Protein AF-A0A7U9ESC5-F1 (afdb_monomer)

Mean predicted aligned error: 14.02 Å

Sequence (163 aa):
MIRQIDILEYGPYKNYRWVDIFGNDLDEGFGCRNIIYGRNYAGKTTFSRIIRSLELGKPHKDFNNGKFIITLDDGKQITELDLDDGPYNIRVYNADFKKDNLSFLYDENGEILPFAILGEENIEIQYKIEQEEKKIQEIRENYITLIMVYIKNIMIIENFWIS

Foldseek 3Di:
DFFDKFWCFFVPDHGRDPCVPQNPPSPPTDDPDDDDDDDPPPCPQRVLQVLVLLQVLAHDPVGNPTWMWTADPVRDIDINVCSNVDNDPGDGDDPVCCCVPVVVLQDPVGHGDPCVVPDPVVVVVVVVVVVVVVVVVVVVVVVVVVVVVVVVVVVVVVVVVVD

Structure (mmCIF, N/CA/C/O backbone):
data_AF-A0A7U9ESC5-F1
#
_entry.id   AF-A0A7U9ESC5-F1
#
loop_
_atom_site.group_PDB
_atom_site.id
_atom_site.type_symbol
_atom_site.label_atom_id
_atom_site.label_alt_id
_atom_site.label_comp_id
_atom_site.label_asym_id
_atom_site.label_entity_id
_atom_site.label_seq_id
_atom_site.pdbx_PDB_ins_code
_atom_site.Cartn_x
_atom_site.Cartn_y
_atom_site.Cartn_z
_atom_site.occupancy
_atom_site.B_iso_or_equiv
_atom_site.auth_seq_id
_atom_site.auth_comp_id
_atom_site.auth_asym_id
_atom_site.auth_atom_id
_atom_site.pdbx_PDB_model_num
ATOM 1 N N . MET A 1 1 ? 2.528 -13.002 -11.315 1.00 86.31 1 MET A N 1
ATOM 2 C CA . MET A 1 1 ? 2.981 -12.360 -10.060 1.00 86.31 1 MET A CA 1
ATOM 3 C C . MET A 1 1 ? 3.361 -10.919 -10.367 1.00 86.31 1 MET A C 1
ATOM 5 O O . MET A 1 1 ? 3.465 -10.588 -11.543 1.00 86.31 1 MET A O 1
ATOM 9 N N . ILE A 1 2 ? 3.524 -10.058 -9.356 1.00 91.62 2 ILE A N 1
ATOM 10 C CA . ILE A 1 2 ? 4.193 -8.766 -9.566 1.00 91.62 2 ILE A CA 1
ATOM 11 C C . ILE A 1 2 ? 5.666 -9.068 -9.825 1.00 91.62 2 ILE A C 1
ATOM 13 O O . ILE A 1 2 ? 6.294 -9.712 -8.989 1.00 91.62 2 ILE A O 1
ATOM 17 N N . ARG A 1 3 ? 6.188 -8.604 -10.959 1.00 91.56 3 ARG A N 1
ATOM 1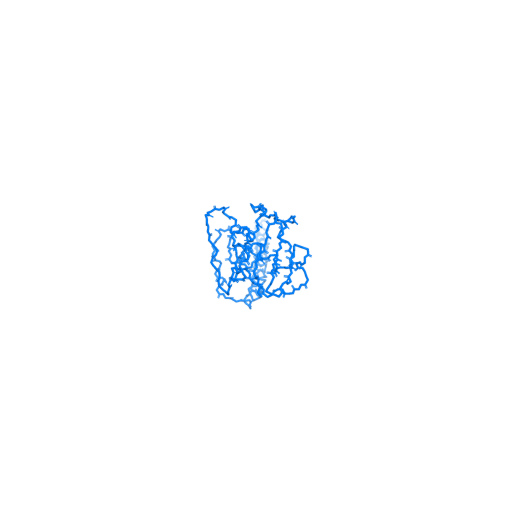8 C CA . ARG A 1 3 ? 7.576 -8.814 -11.372 1.00 91.56 3 ARG A CA 1
ATOM 19 C C . ARG A 1 3 ? 8.470 -7.667 -10.929 1.00 91.56 3 ARG A C 1
ATOM 21 O O . ARG A 1 3 ? 9.507 -7.897 -10.323 1.00 91.56 3 ARG A O 1
ATOM 28 N N . GLN A 1 4 ? 8.061 -6.436 -11.214 1.00 93.38 4 GLN A N 1
ATOM 29 C CA . GLN A 1 4 ? 8.819 -5.226 -10.893 1.00 93.38 4 GLN A CA 1
ATOM 30 C C . GLN A 1 4 ? 7.887 -4.024 -10.756 1.00 93.38 4 GLN A C 1
ATOM 32 O O . GLN A 1 4 ? 6.713 -4.078 -11.140 1.00 93.38 4 GLN A O 1
ATOM 37 N N . ILE A 1 5 ? 8.427 -2.934 -10.222 1.00 94.81 5 ILE A N 1
ATOM 38 C CA . ILE A 1 5 ? 7.699 -1.685 -10.024 1.00 94.81 5 ILE A CA 1
ATOM 39 C C . ILE A 1 5 ? 8.585 -0.480 -10.331 1.00 94.81 5 ILE A C 1
ATOM 41 O O . ILE A 1 5 ? 9.682 -0.356 -9.792 1.00 94.81 5 ILE A O 1
ATOM 45 N N . ASP A 1 6 ? 8.060 0.426 -11.145 1.00 95.81 6 ASP A N 1
ATOM 46 C CA . ASP A 1 6 ? 8.613 1.755 -11.379 1.00 95.81 6 ASP A CA 1
ATOM 47 C C . ASP A 1 6 ? 7.703 2.791 -10.716 1.00 95.81 6 ASP A C 1
ATOM 49 O O . ASP A 1 6 ? 6.477 2.698 -10.778 1.00 95.81 6 ASP A O 1
ATOM 53 N N . ILE A 1 7 ? 8.288 3.788 -10.055 1.00 97.12 7 ILE A N 1
ATOM 54 C CA . ILE A 1 7 ? 7.547 4.815 -9.318 1.00 97.12 7 ILE A CA 1
ATOM 55 C C . ILE A 1 7 ? 8.023 6.181 -9.797 1.00 97.12 7 ILE A C 1
ATOM 57 O O . ILE A 1 7 ? 9.073 6.681 -9.382 1.00 97.12 7 ILE A O 1
ATOM 61 N N . LEU A 1 8 ? 7.236 6.789 -10.681 1.00 96.25 8 LEU A N 1
ATOM 62 C CA . LEU A 1 8 ? 7.556 8.083 -11.271 1.00 96.25 8 LEU A CA 1
ATOM 63 C C . LEU A 1 8 ? 7.381 9.189 -10.228 1.00 96.25 8 LEU A C 1
ATOM 65 O O . LEU A 1 8 ? 8.286 9.994 -10.012 1.00 96.25 8 LEU A O 1
ATOM 69 N N . GLU A 1 9 ? 6.246 9.193 -9.531 1.00 96.06 9 GLU A N 1
ATOM 70 C CA . GLU A 1 9 ? 5.941 10.191 -8.509 1.00 96.06 9 GLU A CA 1
ATOM 71 C C . GLU A 1 9 ? 4.943 9.628 -7.499 1.00 96.06 9 GLU A C 1
ATOM 73 O O . GLU A 1 9 ? 3.780 9.440 -7.823 1.00 96.06 9 GLU A O 1
ATOM 78 N N . TYR A 1 10 ? 5.365 9.341 -6.266 1.00 96.31 10 TYR A N 1
ATOM 79 C CA . TYR A 1 10 ? 4.443 8.844 -5.238 1.00 96.31 10 TYR A CA 1
ATOM 80 C C . TYR A 1 10 ? 5.009 9.083 -3.832 1.00 96.31 10 TYR A C 1
ATOM 82 O O . TYR A 1 10 ? 5.921 8.393 -3.373 1.00 96.31 10 TYR A O 1
ATOM 90 N N . GLY A 1 11 ? 4.478 10.068 -3.106 1.00 92.88 11 GLY A N 1
ATOM 91 C CA . GLY A 1 11 ? 5.007 10.443 -1.790 1.00 92.88 11 GLY A CA 1
ATOM 92 C C . GLY A 1 11 ? 6.498 10.828 -1.851 1.00 92.88 11 GLY A C 1
ATOM 93 O O . GLY A 1 11 ? 6.829 11.780 -2.553 1.00 92.88 11 GLY A O 1
ATOM 94 N N . PRO A 1 12 ? 7.411 10.142 -1.129 1.00 93.19 12 PRO A N 1
ATOM 95 C CA . PRO A 1 12 ? 8.842 10.440 -1.186 1.00 93.19 12 PRO A CA 1
ATOM 96 C C . PRO A 1 12 ? 9.539 9.857 -2.428 1.00 93.19 12 PRO A C 1
ATOM 98 O O . PRO A 1 12 ? 10.702 10.177 -2.664 1.00 93.19 12 PRO A O 1
ATOM 101 N N . TYR A 1 13 ? 8.871 8.997 -3.206 1.00 94.88 13 TYR A N 1
ATOM 102 C CA . TYR A 1 13 ? 9.439 8.419 -4.421 1.00 94.88 13 TYR A CA 1
ATOM 103 C C . TYR A 1 13 ? 9.375 9.421 -5.574 1.00 94.88 13 TYR A C 1
ATOM 105 O O . TYR A 1 13 ? 8.311 9.973 -5.863 1.00 94.88 13 TYR A O 1
ATOM 113 N N . LYS A 1 14 ? 10.517 9.624 -6.239 1.00 94.88 14 LYS A N 1
ATOM 114 C CA . LYS A 1 14 ? 10.650 10.430 -7.456 1.00 94.88 14 LYS A CA 1
ATOM 115 C C . LYS A 1 14 ? 11.564 9.713 -8.439 1.00 94.88 14 LYS A C 1
ATOM 117 O O . LYS A 1 14 ? 12.728 9.493 -8.113 1.00 94.88 14 LYS A O 1
ATOM 122 N N . ASN A 1 15 ? 11.041 9.387 -9.619 1.00 95.94 15 ASN A N 1
ATOM 123 C CA . ASN A 1 15 ? 11.750 8.702 -10.703 1.00 95.94 15 ASN A CA 1
ATOM 124 C C . ASN A 1 15 ? 12.516 7.452 -10.242 1.00 95.94 15 ASN A C 1
ATOM 126 O O . ASN A 1 15 ? 13.640 7.207 -10.672 1.00 95.94 15 ASN A O 1
ATOM 130 N N . TYR A 1 16 ? 11.915 6.667 -9.349 1.00 95.00 16 TYR A N 1
ATOM 131 C CA . TYR A 1 16 ? 12.442 5.356 -9.005 1.00 95.00 16 TYR A CA 1
ATOM 132 C C . TYR A 1 16 ? 12.197 4.421 -10.187 1.00 95.00 16 TYR A C 1
ATOM 134 O O . TYR A 1 16 ? 11.044 4.180 -10.548 1.00 95.00 16 TYR A O 1
ATOM 142 N N . ARG A 1 17 ? 13.270 3.903 -10.779 1.00 93.81 17 ARG A N 1
ATOM 143 C CA . ARG A 1 17 ? 13.195 2.907 -11.845 1.00 93.81 17 ARG A CA 1
ATOM 144 C C . ARG A 1 17 ? 13.905 1.642 -11.405 1.00 93.81 17 ARG A C 1
ATOM 146 O O . ARG A 1 17 ? 15.040 1.712 -10.937 1.00 93.81 17 ARG A O 1
ATOM 153 N N . TRP A 1 18 ? 13.255 0.501 -11.582 1.00 91.31 18 TRP A N 1
ATOM 154 C CA . TRP A 1 18 ? 13.793 -0.804 -11.209 1.00 91.31 18 TRP A CA 1
ATOM 155 C C . TRP A 1 18 ? 15.136 -1.069 -11.895 1.00 91.31 18 TRP A C 1
ATOM 157 O O . TRP A 1 18 ? 16.126 -1.407 -11.244 1.00 91.31 18 TRP A O 1
ATOM 167 N N . VAL A 1 19 ? 15.184 -0.798 -13.202 1.00 89.62 19 VAL A N 1
ATOM 168 C CA . VAL A 1 19 ? 16.365 -0.995 -14.055 1.00 89.62 19 VAL A CA 1
ATOM 169 C C . VAL A 1 19 ? 17.579 -0.179 -13.609 1.00 89.62 19 VAL A C 1
ATOM 171 O O . VAL A 1 19 ? 18.712 -0.605 -13.812 1.00 89.62 19 VAL A O 1
ATOM 174 N N . ASP A 1 20 ? 17.374 0.971 -12.961 1.00 89.81 20 ASP A N 1
ATOM 175 C CA . ASP A 1 20 ? 18.487 1.806 -12.495 1.00 89.81 20 ASP A CA 1
ATOM 176 C C . ASP A 1 20 ? 19.205 1.188 -11.283 1.00 89.81 20 ASP A C 1
ATOM 178 O O . ASP A 1 20 ? 20.340 1.558 -10.987 1.00 89.81 20 ASP A O 1
ATOM 182 N N . ILE A 1 21 ? 18.549 0.265 -10.572 1.00 84.69 21 ILE A N 1
ATOM 183 C CA . ILE A 1 21 ? 19.064 -0.354 -9.344 1.00 84.69 21 ILE A CA 1
ATO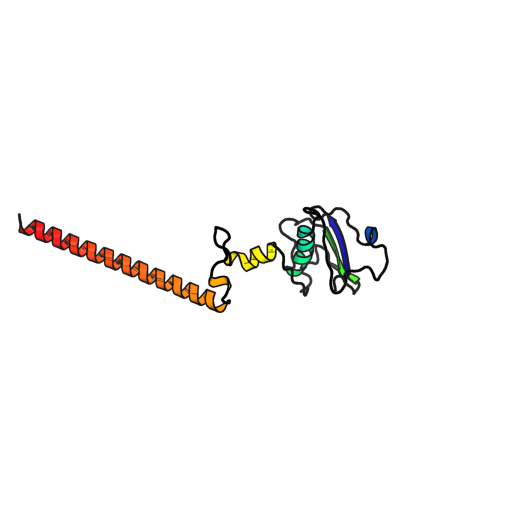M 184 C C . ILE A 1 21 ? 19.521 -1.792 -9.591 1.00 84.69 21 ILE A C 1
ATOM 186 O O . ILE A 1 21 ? 20.573 -2.184 -9.094 1.00 84.69 21 ILE A O 1
ATOM 190 N N . PHE A 1 22 ? 18.734 -2.549 -10.353 1.00 83.75 22 PHE A N 1
ATOM 191 C CA . PHE A 1 22 ? 18.898 -3.991 -10.570 1.00 83.75 22 PHE A CA 1
ATOM 192 C C . PHE A 1 22 ? 19.356 -4.330 -12.004 1.00 83.75 22 PHE A C 1
ATOM 194 O O . PHE A 1 22 ? 19.639 -5.470 -12.351 1.00 83.75 22 PHE A O 1
ATOM 201 N N . GLY A 1 23 ? 19.454 -3.335 -12.891 1.00 81.38 23 GLY A N 1
ATOM 202 C CA . GLY A 1 23 ? 19.803 -3.572 -14.290 1.00 81.38 23 GLY A CA 1
ATOM 203 C C . GLY A 1 23 ? 18.702 -4.297 -15.073 1.00 81.38 23 GLY A C 1
ATOM 204 O O . GLY A 1 23 ? 17.527 -4.267 -14.717 1.00 81.38 23 GLY A O 1
ATOM 205 N N . ASN A 1 24 ? 19.090 -4.903 -16.199 1.00 74.38 24 ASN A N 1
ATOM 206 C CA . ASN A 1 24 ? 18.183 -5.603 -17.122 1.00 74.38 24 ASN A CA 1
ATOM 207 C C . ASN A 1 24 ? 18.120 -7.116 -16.872 1.00 74.38 24 ASN A C 1
ATOM 209 O O . ASN A 1 24 ? 17.638 -7.851 -17.738 1.00 74.38 24 ASN A O 1
ATOM 213 N N . ASP A 1 25 ? 18.664 -7.598 -15.755 1.00 69.00 25 ASP A N 1
ATOM 214 C CA . ASP A 1 25 ? 18.740 -9.033 -15.539 1.00 69.00 25 ASP A CA 1
ATOM 215 C C . ASP A 1 25 ? 17.337 -9.597 -15.278 1.00 69.00 25 ASP A C 1
ATOM 217 O O . ASP A 1 25 ? 16.602 -9.143 -14.397 1.00 69.00 25 ASP A O 1
ATOM 221 N N . LEU A 1 26 ? 16.924 -10.556 -16.110 1.00 56.97 26 LEU A N 1
ATOM 222 C CA . LEU A 1 26 ? 15.545 -11.055 -16.132 1.00 56.97 26 LEU A CA 1
ATOM 223 C C . LEU A 1 26 ? 15.183 -11.798 -14.836 1.00 56.97 26 LEU A C 1
ATOM 225 O O . LEU A 1 26 ? 13.990 -11.902 -14.535 1.00 56.97 26 LEU A O 1
ATOM 229 N N . ASP A 1 27 ? 16.193 -12.245 -14.084 1.00 64.69 27 ASP A N 1
ATOM 230 C CA . ASP A 1 27 ? 16.078 -12.959 -12.810 1.00 64.69 27 ASP A CA 1
ATOM 231 C C . ASP A 1 27 ? 16.029 -12.030 -11.576 1.00 64.69 27 ASP A C 1
ATOM 233 O O . ASP A 1 27 ? 15.742 -12.497 -10.473 1.00 64.69 27 ASP A O 1
ATOM 237 N N . GLU A 1 28 ? 16.229 -10.715 -11.728 1.00 74.56 28 GLU A N 1
ATOM 238 C CA . GLU A 1 28 ? 16.241 -9.745 -10.615 1.00 74.56 28 GLU A CA 1
ATOM 239 C C . GLU A 1 28 ? 14.866 -9.104 -10.331 1.00 74.56 28 GLU A C 1
ATOM 241 O O . GLU A 1 28 ? 14.762 -7.948 -9.923 1.00 74.56 28 GLU A O 1
ATOM 246 N N . GLY A 1 29 ? 13.778 -9.843 -10.556 1.00 85.12 29 GLY A N 1
ATOM 247 C CA . GLY A 1 29 ? 12.424 -9.425 -10.179 1.00 85.12 29 GLY A CA 1
ATOM 248 C C . GLY A 1 29 ? 12.082 -9.721 -8.714 1.00 85.12 29 GLY A C 1
ATOM 249 O O . GLY A 1 29 ? 12.843 -10.346 -7.973 1.00 85.12 29 GLY A O 1
ATOM 250 N N . PHE A 1 30 ? 10.883 -9.324 -8.286 1.00 90.94 30 PHE A N 1
ATOM 251 C CA . PHE A 1 30 ? 10.318 -9.824 -7.035 1.00 90.94 30 PHE A CA 1
ATOM 252 C C . PHE A 1 30 ? 10.224 -11.356 -7.075 1.00 90.94 30 PHE A C 1
ATOM 254 O O . PHE A 1 30 ? 9.683 -11.939 -8.011 1.00 90.94 30 PHE A O 1
ATOM 261 N N . GLY A 1 31 ? 10.712 -12.015 -6.026 1.00 89.94 31 GLY A N 1
ATOM 262 C CA . GLY A 1 31 ? 10.581 -13.458 -5.849 1.00 89.94 31 GLY A CA 1
ATOM 263 C C . GLY A 1 31 ? 9.252 -13.850 -5.198 1.00 89.94 31 GLY A C 1
ATOM 264 O O . GLY A 1 31 ? 8.447 -13.008 -4.805 1.00 89.94 31 GLY A O 1
ATOM 265 N N . CYS A 1 32 ? 9.030 -15.152 -4.995 1.00 89.31 32 CYS A N 1
ATOM 266 C CA . CYS A 1 32 ? 7.851 -15.647 -4.263 1.00 89.31 32 CYS A CA 1
ATOM 267 C C . CYS A 1 32 ? 7.797 -15.152 -2.803 1.00 89.31 32 CYS A C 1
ATOM 269 O O . CYS A 1 32 ? 6.736 -15.133 -2.182 1.00 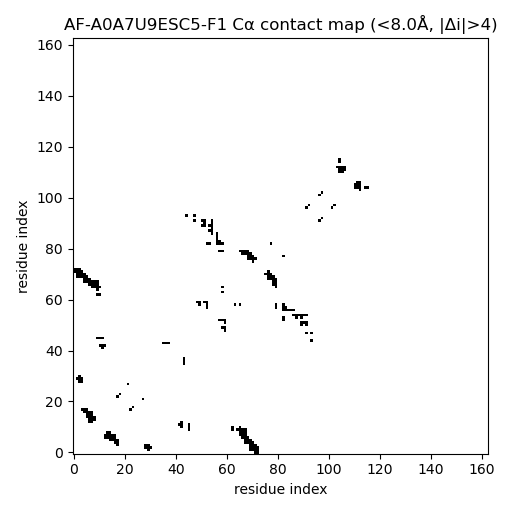89.31 32 CYS A O 1
ATOM 271 N N . ARG A 1 33 ? 8.950 -14.785 -2.230 1.00 91.69 33 ARG A N 1
ATOM 272 C CA . ARG A 1 33 ? 9.084 -14.177 -0.903 1.00 91.69 33 ARG A CA 1
ATOM 273 C C . ARG A 1 33 ? 10.088 -13.040 -0.988 1.00 91.69 33 ARG A C 1
ATOM 275 O O . ARG A 1 33 ? 11.202 -13.252 -1.452 1.00 91.69 33 ARG A O 1
ATOM 282 N N . ASN A 1 34 ? 9.702 -11.870 -0.494 1.00 91.25 34 ASN A N 1
ATOM 283 C CA . ASN A 1 34 ? 10.522 -10.663 -0.535 1.00 91.25 34 ASN A CA 1
ATOM 284 C C . ASN A 1 34 ? 10.589 -10.042 0.857 1.00 91.25 34 ASN A C 1
ATOM 286 O O . ASN A 1 34 ? 9.580 -9.985 1.561 1.00 91.25 34 ASN A O 1
ATOM 290 N N . ILE A 1 35 ? 11.764 -9.547 1.239 1.00 94.06 35 ILE A N 1
ATOM 291 C CA . ILE A 1 35 ? 11.952 -8.763 2.462 1.00 94.06 35 ILE A CA 1
ATOM 292 C C . ILE A 1 35 ? 12.376 -7.361 2.040 1.00 94.06 35 ILE A C 1
ATOM 294 O O . ILE A 1 35 ? 13.479 -7.165 1.542 1.00 94.06 35 ILE A O 1
ATOM 298 N N . ILE A 1 36 ? 11.501 -6.380 2.257 1.00 91.31 36 ILE A N 1
ATOM 299 C CA . ILE A 1 36 ? 11.776 -4.971 1.964 1.00 91.31 36 ILE A CA 1
ATOM 300 C C . ILE A 1 36 ? 12.027 -4.256 3.290 1.00 91.31 36 ILE A C 1
ATOM 302 O O . ILE A 1 36 ? 11.135 -4.148 4.133 1.00 91.31 36 ILE A O 1
ATOM 306 N N . TYR A 1 37 ? 13.245 -3.756 3.484 1.00 93.81 37 TYR A N 1
ATOM 307 C CA . TYR A 1 37 ? 13.662 -3.077 4.710 1.00 93.81 37 TYR A CA 1
ATOM 308 C C . TYR A 1 37 ? 14.405 -1.775 4.401 1.00 93.81 37 TYR A C 1
ATOM 310 O O . TYR A 1 37 ? 14.776 -1.488 3.269 1.00 93.81 37 TYR A O 1
ATOM 318 N N . GLY A 1 38 ? 14.581 -0.937 5.420 1.00 92.31 38 GLY A N 1
ATOM 319 C CA . GLY A 1 38 ? 15.227 0.364 5.273 1.00 92.31 38 GLY A CA 1
ATOM 320 C C . GLY A 1 38 ? 15.025 1.239 6.501 1.00 92.31 38 GLY A C 1
ATOM 321 O O . GLY A 1 38 ? 14.261 0.890 7.407 1.00 92.31 38 GLY A O 1
ATOM 322 N N . ARG A 1 39 ? 15.675 2.406 6.525 1.00 93.50 39 ARG A N 1
ATOM 323 C CA . ARG A 1 39 ? 15.590 3.366 7.640 1.00 93.50 39 ARG A CA 1
ATOM 324 C C . ARG A 1 39 ? 14.163 3.880 7.856 1.00 93.50 39 ARG A C 1
ATOM 326 O O . ARG A 1 39 ? 13.285 3.752 6.995 1.00 93.50 39 ARG A O 1
ATOM 333 N N . ASN A 1 40 ? 13.918 4.480 9.018 1.00 89.44 40 ASN A N 1
ATOM 334 C CA . ASN A 1 40 ? 12.696 5.253 9.234 1.00 89.44 40 ASN A CA 1
ATOM 335 C C . ASN A 1 40 ? 12.580 6.328 8.151 1.00 89.44 40 ASN A C 1
ATOM 337 O O . ASN A 1 40 ? 13.591 6.865 7.705 1.00 89.44 40 ASN A O 1
ATOM 341 N N . TYR A 1 41 ? 11.351 6.586 7.704 1.00 87.75 41 TYR A N 1
ATOM 342 C CA . TYR A 1 41 ? 11.050 7.528 6.620 1.00 87.75 41 TYR A CA 1
ATOM 343 C C . TYR A 1 41 ? 11.589 7.150 5.229 1.00 87.75 41 TYR A C 1
ATOM 345 O O . TYR A 1 41 ? 11.375 7.894 4.283 1.00 87.75 41 TYR A O 1
ATOM 353 N N . ALA A 1 42 ? 12.177 5.961 5.045 1.00 91.25 42 ALA A N 1
ATOM 354 C CA . ALA A 1 42 ? 12.646 5.481 3.736 1.00 91.25 42 ALA A CA 1
ATOM 355 C C . ALA A 1 42 ? 11.521 5.101 2.741 1.00 91.25 42 ALA A C 1
ATOM 357 O O . ALA A 1 42 ? 11.787 4.450 1.741 1.00 91.25 42 ALA A O 1
ATOM 358 N N . GLY A 1 43 ? 10.256 5.430 3.028 1.00 93.38 43 GLY A N 1
ATOM 359 C CA . GLY A 1 43 ? 9.136 5.180 2.110 1.00 93.38 43 G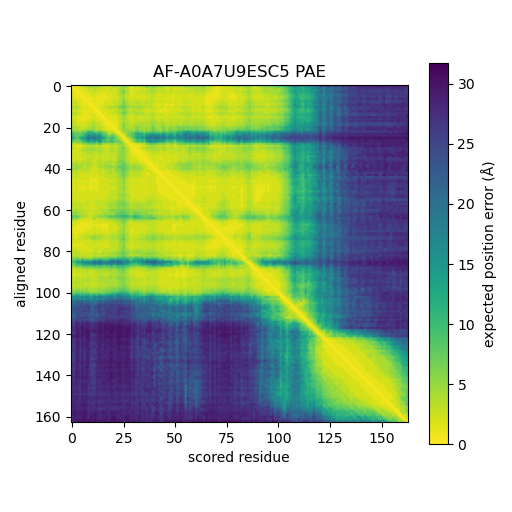LY A CA 1
ATOM 360 C C . GLY A 1 43 ? 8.454 3.810 2.213 1.00 93.38 43 GLY A C 1
ATOM 361 O O . GLY A 1 43 ? 7.473 3.595 1.518 1.00 93.38 43 GLY A O 1
ATOM 362 N N . LYS A 1 44 ? 8.865 2.909 3.119 1.00 94.50 44 LYS A N 1
ATOM 363 C CA . LYS A 1 44 ? 8.272 1.553 3.265 1.00 94.50 44 LYS A CA 1
ATOM 364 C C . LYS A 1 44 ? 6.739 1.543 3.385 1.00 94.50 44 LYS A C 1
ATOM 366 O O . LYS A 1 44 ? 6.060 0.791 2.693 1.00 94.50 44 LYS A O 1
ATOM 371 N N . THR A 1 45 ? 6.182 2.393 4.250 1.00 93.88 45 THR A N 1
ATOM 372 C CA . THR A 1 45 ? 4.722 2.526 4.401 1.00 93.88 45 THR A CA 1
ATOM 373 C C . THR A 1 45 ? 4.088 2.997 3.098 1.00 93.88 45 THR A C 1
ATOM 375 O O . THR A 1 45 ? 3.087 2.437 2.660 1.00 93.88 45 THR A O 1
ATOM 378 N N . THR A 1 46 ? 4.704 3.978 2.444 1.00 95.00 46 THR A N 1
ATOM 379 C CA . THR A 1 46 ? 4.251 4.505 1.158 1.00 95.00 46 THR A CA 1
ATOM 380 C C . THR A 1 46 ? 4.269 3.436 0.065 1.00 95.00 46 THR A C 1
ATOM 382 O O . THR A 1 46 ? 3.285 3.300 -0.651 1.00 95.00 46 THR A O 1
ATOM 385 N N . PHE A 1 47 ? 5.319 2.618 -0.001 1.00 95.62 47 PHE A N 1
ATOM 386 C CA . PHE A 1 47 ? 5.400 1.475 -0.906 1.00 95.62 47 PHE A CA 1
ATOM 387 C C . PHE A 1 47 ? 4.240 0.498 -0.692 1.00 95.62 47 PHE A C 1
ATOM 389 O O . PHE A 1 47 ? 3.547 0.133 -1.637 1.00 95.62 47 PHE A O 1
ATOM 396 N N . SER A 1 48 ? 3.958 0.136 0.568 1.00 95.44 48 SER A N 1
ATOM 397 C CA . SER A 1 48 ? 2.836 -0.763 0.881 1.00 95.44 48 SER A CA 1
ATOM 398 C C . SER A 1 48 ? 1.483 -0.208 0.421 1.00 95.44 48 SER A C 1
ATOM 400 O O . SER A 1 48 ? 0.602 -0.975 0.048 1.00 95.44 48 SER A O 1
ATOM 402 N N . ARG A 1 49 ? 1.320 1.123 0.402 1.00 95.75 49 ARG A N 1
ATOM 403 C CA . ARG A 1 49 ? 0.094 1.787 -0.062 1.00 95.75 49 ARG A CA 1
ATOM 404 C C . ARG A 1 49 ? -0.083 1.723 -1.576 1.00 95.75 49 ARG A C 1
ATOM 406 O O . ARG A 1 49 ? -1.225 1.694 -2.023 1.00 95.75 49 ARG A O 1
ATOM 413 N N . ILE A 1 50 ? 1.005 1.657 -2.348 1.00 95.81 50 ILE A N 1
ATOM 414 C CA . ILE A 1 50 ? 0.924 1.406 -3.794 1.00 95.81 50 ILE A CA 1
ATOM 415 C C . ILE A 1 50 ? 0.332 0.012 -4.024 1.00 95.81 50 ILE A C 1
ATOM 417 O O . ILE A 1 50 ? -0.700 -0.116 -4.671 1.00 95.81 50 ILE A O 1
ATOM 421 N N . ILE A 1 51 ? 0.892 -1.019 -3.381 1.00 95.19 51 ILE A N 1
ATOM 422 C CA . ILE A 1 51 ? 0.375 -2.396 -3.483 1.00 95.19 51 ILE A CA 1
ATOM 423 C C . ILE A 1 51 ? -1.075 -2.491 -2.983 1.00 95.19 51 ILE A C 1
ATOM 425 O O . ILE A 1 51 ? -1.902 -3.172 -3.583 1.00 95.19 51 ILE A O 1
ATOM 429 N N . ARG A 1 52 ? -1.416 -1.763 -1.912 1.00 93.62 52 ARG A N 1
ATOM 430 C CA . ARG A 1 52 ? -2.785 -1.721 -1.378 1.00 93.62 52 ARG A CA 1
ATOM 431 C C . ARG A 1 52 ? -3.780 -1.053 -2.329 1.00 93.62 52 ARG A C 1
ATOM 433 O O . ARG A 1 52 ? -4.961 -1.373 -2.282 1.00 93.62 52 ARG A O 1
ATOM 440 N N . SER A 1 53 ? -3.323 -0.156 -3.201 1.00 93.50 53 SER A N 1
ATOM 441 C CA . SER A 1 53 ? -4.188 0.453 -4.220 1.00 93.50 53 SER A CA 1
ATOM 442 C C . SER A 1 53 ? -4.673 -0.590 -5.234 1.00 93.50 53 SER A C 1
ATOM 444 O O . SER A 1 53 ? -5.807 -0.496 -5.693 1.00 93.50 53 SER A O 1
ATOM 446 N N . LEU A 1 54 ? -3.870 -1.631 -5.502 1.00 93.12 54 LEU A N 1
ATOM 447 C CA . LEU A 1 54 ? -4.271 -2.770 -6.335 1.00 93.12 54 LEU A CA 1
ATOM 448 C C . LEU A 1 54 ? -5.263 -3.670 -5.593 1.00 93.12 54 LEU A C 1
ATOM 450 O O . LEU A 1 54 ? -6.251 -4.087 -6.177 1.00 93.12 54 LEU A O 1
ATOM 454 N N . GLU A 1 55 ? -5.045 -3.941 -4.301 1.00 92.00 55 GLU A N 1
ATOM 455 C CA . GLU A 1 55 ? -6.020 -4.693 -3.488 1.00 92.00 55 GLU A CA 1
ATOM 456 C C . GLU A 1 55 ? -7.402 -4.016 -3.478 1.00 92.00 55 GLU A C 1
ATOM 458 O O . GLU A 1 55 ? -8.424 -4.693 -3.558 1.00 92.00 55 GLU A O 1
ATOM 463 N N . LEU A 1 56 ? -7.443 -2.686 -3.350 1.00 90.56 56 LEU A N 1
ATOM 464 C CA . LEU A 1 56 ? -8.691 -1.925 -3.232 1.00 90.56 56 LEU A CA 1
ATOM 465 C C . LEU A 1 56 ? -9.287 -1.490 -4.578 1.00 90.56 56 LEU A C 1
ATOM 467 O O . LEU A 1 56 ? -10.380 -0.923 -4.585 1.00 90.56 56 LEU A O 1
ATOM 471 N N . GLY A 1 57 ? -8.559 -1.689 -5.677 1.00 91.75 57 GLY A N 1
ATOM 472 C CA . GLY A 1 57 ? -8.932 -1.245 -7.019 1.00 91.75 57 GLY A CA 1
ATOM 473 C C . GLY A 1 57 ? -9.105 0.269 -7.164 1.00 91.75 57 GLY A C 1
ATOM 474 O O . GLY A 1 57 ? -9.912 0.733 -7.962 1.00 91.75 57 GLY A O 1
ATOM 475 N N . LYS A 1 58 ? -8.407 1.062 -6.343 1.00 91.62 58 LYS A N 1
ATOM 476 C CA . LYS A 1 58 ? -8.493 2.529 -6.371 1.00 91.62 58 LYS A CA 1
ATOM 477 C C . LYS A 1 58 ? -7.238 3.189 -5.802 1.00 91.62 58 LYS A C 1
ATOM 479 O O . LYS A 1 58 ? -6.606 2.608 -4.914 1.00 91.62 58 LYS A O 1
ATOM 484 N N . PRO A 1 59 ? -6.908 4.422 -6.225 1.00 92.44 59 PRO A N 1
ATOM 485 C CA . PRO A 1 59 ? -5.787 5.163 -5.664 1.00 92.44 59 PRO A CA 1
ATOM 486 C C . PRO A 1 59 ? -5.930 5.385 -4.156 1.00 92.44 59 PRO A C 1
ATOM 488 O O . PRO A 1 59 ? -7.026 5.588 -3.620 1.00 92.44 59 PRO A O 1
ATOM 491 N N . HIS A 1 60 ? -4.801 5.395 -3.450 1.00 92.69 60 HIS A N 1
ATOM 492 C CA . HIS A 1 60 ? -4.782 5.778 -2.046 1.00 92.69 60 HIS A CA 1
ATOM 493 C C . HIS A 1 60 ? -5.131 7.267 -1.888 1.00 92.69 60 HIS A C 1
ATOM 495 O O . HIS A 1 60 ? -4.504 8.120 -2.509 1.00 92.69 60 HIS A O 1
ATOM 501 N N . LYS A 1 61 ? -6.048 7.592 -0.968 1.00 90.19 61 LYS A N 1
ATOM 502 C CA . LYS A 1 61 ? -6.576 8.956 -0.741 1.00 90.19 61 LYS A CA 1
ATOM 503 C C . LYS A 1 61 ? -5.517 10.054 -0.534 1.00 90.19 61 LYS A C 1
ATOM 505 O O . LYS A 1 61 ? -5.723 11.193 -0.934 1.00 90.19 61 LYS A O 1
ATOM 510 N N . ASP A 1 62 ? -4.393 9.713 0.100 1.00 88.81 62 ASP A N 1
ATOM 511 C CA . ASP A 1 62 ? -3.286 10.652 0.365 1.00 88.81 62 ASP A CA 1
ATOM 512 C C . ASP A 1 62 ? -2.418 10.920 -0.887 1.00 88.81 62 ASP A C 1
ATOM 514 O O . ASP A 1 62 ? -1.574 11.813 -0.872 1.00 88.81 62 ASP A O 1
ATOM 518 N N . PHE A 1 63 ? -2.581 10.130 -1.954 1.00 89.69 63 PHE A N 1
ATOM 519 C CA . PHE A 1 63 ? -1.712 10.107 -3.135 1.00 89.69 63 PHE A CA 1
ATOM 520 C C . PHE A 1 63 ? -2.522 10.015 -4.439 1.00 89.69 63 PHE A C 1
ATOM 522 O O . PHE A 1 63 ? -2.172 9.256 -5.337 1.00 89.69 63 PHE A O 1
ATOM 529 N N . ASN A 1 64 ? -3.595 10.803 -4.561 1.00 83.19 64 ASN A N 1
ATOM 530 C CA . ASN A 1 64 ? -4.496 10.762 -5.726 1.00 83.19 64 ASN A CA 1
ATOM 531 C C . ASN A 1 64 ? -3.805 11.034 -7.075 1.00 83.19 64 ASN A C 1
ATOM 533 O O . ASN A 1 64 ? -4.282 10.568 -8.100 1.00 83.19 64 ASN A O 1
ATOM 537 N N . ASN A 1 65 ? -2.688 11.768 -7.073 1.00 88.75 65 ASN A N 1
ATOM 538 C CA . ASN A 1 65 ? -1.904 12.072 -8.278 1.00 88.75 65 ASN A CA 1
ATOM 539 C C . ASN A 1 65 ? -0.637 11.208 -8.386 1.00 88.75 65 ASN A C 1
ATOM 541 O O . ASN A 1 65 ? 0.297 11.567 -9.101 1.00 88.75 65 ASN A O 1
ATOM 545 N N . GLY A 1 66 ? -0.560 10.129 -7.607 1.00 94.19 66 GLY A N 1
ATOM 546 C CA . GLY A 1 66 ? 0.581 9.234 -7.604 1.00 94.19 66 GLY A CA 1
ATOM 547 C C . GLY A 1 66 ? 0.681 8.451 -8.914 1.00 94.19 66 GLY A C 1
ATOM 548 O O . GLY A 1 66 ? -0.317 7.914 -9.375 1.00 94.19 66 GLY A O 1
ATOM 549 N N . LYS A 1 67 ? 1.884 8.370 -9.482 1.00 97.00 67 LYS A N 1
ATOM 550 C CA . LYS A 1 67 ? 2.187 7.713 -10.755 1.00 97.00 67 LYS A CA 1
ATOM 551 C C . LYS A 1 67 ? 3.170 6.576 -10.555 1.00 97.00 67 LYS A C 1
ATOM 553 O O . LYS A 1 67 ? 4.288 6.788 -10.064 1.00 97.00 67 LYS A O 1
ATOM 558 N N . PHE A 1 68 ? 2.768 5.384 -10.963 1.00 97.19 68 PHE A N 1
ATOM 559 C CA . PHE A 1 68 ? 3.585 4.179 -10.883 1.00 97.19 68 PHE A CA 1
ATOM 560 C C . PHE A 1 68 ? 3.216 3.212 -12.001 1.00 97.19 68 PHE A C 1
ATOM 562 O O . PHE A 1 68 ? 2.138 3.284 -12.579 1.00 97.19 68 PHE A O 1
ATOM 569 N N . ILE A 1 69 ? 4.122 2.285 -12.283 1.00 96.88 69 ILE A N 1
ATOM 570 C CA . ILE A 1 69 ? 3.916 1.211 -13.246 1.00 96.88 69 ILE A CA 1
ATOM 571 C C . ILE A 1 69 ? 4.320 -0.084 -12.561 1.00 96.88 69 ILE A C 1
ATOM 573 O O . ILE A 1 69 ? 5.464 -0.252 -12.142 1.00 96.88 69 ILE A O 1
ATOM 577 N N . ILE A 1 70 ? 3.380 -1.011 -12.441 1.00 95.06 70 ILE A N 1
ATOM 578 C CA . ILE A 1 70 ? 3.639 -2.367 -11.970 1.00 95.06 70 ILE A CA 1
ATOM 579 C C . ILE A 1 70 ? 3.647 -3.280 -13.179 1.00 95.06 70 ILE A C 1
ATOM 581 O O . ILE A 1 70 ? 2.669 -3.351 -13.913 1.00 95.06 70 ILE A O 1
ATOM 585 N N . THR A 1 71 ? 4.749 -3.992 -13.377 1.00 93.88 71 THR A N 1
ATOM 586 C CA . THR A 1 71 ? 4.848 -5.001 -14.432 1.00 93.88 71 THR A CA 1
ATOM 587 C C . THR A 1 71 ? 4.630 -6.375 -13.816 1.00 93.88 71 THR A C 1
ATOM 589 O O . THR A 1 71 ? 5.240 -6.704 -12.795 1.00 93.88 71 THR A O 1
ATOM 592 N N . LEU A 1 72 ? 3.754 -7.171 -14.418 1.00 91.94 72 LEU A N 1
ATOM 593 C CA . LEU A 1 72 ? 3.506 -8.561 -14.051 1.00 91.94 72 LEU A CA 1
ATOM 594 C C . LEU A 1 72 ? 4.430 -9.517 -14.825 1.00 91.94 72 LEU A C 1
ATOM 596 O O . LEU A 1 72 ? 5.077 -9.130 -15.797 1.00 91.94 72 LEU A O 1
ATOM 600 N N . ASP A 1 73 ? 4.490 -10.783 -14.409 1.00 89.38 73 ASP A N 1
ATOM 601 C CA . ASP A 1 73 ? 5.330 -11.797 -15.079 1.00 89.38 73 ASP A CA 1
ATOM 602 C C . ASP A 1 73 ? 4.962 -12.033 -16.550 1.00 89.38 73 ASP A C 1
ATOM 604 O O . ASP A 1 73 ? 5.837 -12.349 -17.353 1.00 89.38 73 ASP A O 1
ATOM 608 N N . ASP A 1 74 ? 3.684 -11.872 -16.902 1.00 89.62 74 ASP A N 1
ATOM 609 C CA . ASP A 1 74 ? 3.176 -11.993 -18.275 1.00 89.62 74 ASP A CA 1
ATOM 610 C C . ASP A 1 74 ? 3.465 -10.748 -19.135 1.00 89.62 74 ASP A C 1
ATOM 612 O O . ASP A 1 74 ? 3.089 -10.694 -20.304 1.00 89.62 74 ASP A O 1
ATOM 616 N N . GLY A 1 75 ? 4.143 -9.749 -18.562 1.00 89.06 75 GLY A N 1
ATOM 617 C CA . GLY A 1 75 ? 4.460 -8.482 -19.208 1.00 89.06 75 GLY A CA 1
ATOM 618 C C . GLY A 1 75 ? 3.323 -7.462 -19.173 1.00 89.06 75 GLY A C 1
ATOM 619 O O . GLY A 1 75 ? 3.537 -6.332 -19.613 1.00 89.06 75 GLY A O 1
ATOM 620 N N . LYS A 1 76 ? 2.142 -7.800 -18.631 1.00 91.88 76 LYS A N 1
ATOM 621 C CA . LYS A 1 76 ? 1.069 -6.820 -18.438 1.00 91.88 76 LYS A CA 1
ATOM 622 C C . LYS A 1 76 ? 1.554 -5.723 -17.495 1.00 91.88 76 LYS A C 1
ATOM 624 O O . LYS A 1 76 ? 2.133 -5.998 -16.442 1.00 91.88 76 LYS A O 1
ATOM 629 N N . GLN A 1 77 ? 1.286 -4.480 -17.872 1.00 94.19 77 GLN A N 1
ATOM 630 C CA . GLN A 1 77 ? 1.536 -3.315 -17.037 1.00 94.19 77 GLN A CA 1
ATOM 631 C C . GLN A 1 77 ? 0.230 -2.820 -16.425 1.00 94.19 77 GLN A C 1
ATOM 633 O O . GLN A 1 77 ? -0.816 -2.859 -17.068 1.00 94.19 77 GLN A O 1
ATOM 638 N N . ILE A 1 78 ? 0.310 -2.403 -15.166 1.00 94.81 78 ILE A N 1
ATOM 639 C CA . ILE A 1 78 ? -0.782 -1.814 -14.395 1.00 94.81 78 ILE A CA 1
ATOM 640 C C . ILE A 1 78 ? -0.304 -0.449 -13.922 1.00 94.81 78 ILE A C 1
ATOM 642 O O . ILE A 1 78 ? 0.738 -0.353 -13.263 1.00 94.81 78 ILE A O 1
ATOM 646 N N . THR A 1 79 ? -1.065 0.587 -14.241 1.00 95.56 79 THR A N 1
ATOM 647 C CA . THR A 1 79 ? -0.811 1.961 -13.805 1.00 95.56 79 THR A CA 1
ATOM 648 C C . THR A 1 79 ? -1.830 2.407 -12.760 1.00 95.56 79 THR A C 1
ATOM 650 O O . THR A 1 79 ? -2.736 1.659 -12.388 1.00 95.56 79 THR A O 1
ATOM 653 N N . GLU A 1 80 ? -1.708 3.645 -12.282 1.00 93.19 80 GLU A N 1
ATOM 654 C CA . GLU A 1 80 ? -2.708 4.266 -11.412 1.00 93.19 80 GLU A CA 1
ATOM 655 C C . GLU A 1 80 ? -4.104 4.385 -12.049 1.00 93.19 80 GLU A C 1
ATOM 657 O O . GLU A 1 80 ? -5.082 4.576 -11.323 1.00 93.19 80 GLU A O 1
ATOM 662 N N . LEU A 1 81 ? -4.193 4.277 -13.379 1.00 92.75 81 LEU A N 1
ATOM 663 C CA . LEU A 1 81 ? -5.437 4.366 -14.144 1.00 92.75 81 LEU A CA 1
ATOM 664 C C . LEU A 1 81 ? -6.114 3.005 -14.353 1.00 92.75 81 LEU A C 1
ATOM 666 O O . LEU A 1 81 ? -7.309 2.986 -14.606 1.00 92.75 81 LEU A O 1
ATOM 670 N N . ASP A 1 82 ? -5.379 1.899 -14.199 1.00 92.75 82 ASP A N 1
ATOM 671 C CA . ASP A 1 82 ? -5.846 0.532 -14.505 1.00 92.75 82 ASP A CA 1
ATOM 672 C C . ASP A 1 82 ? -6.180 -0.262 -13.222 1.00 92.75 82 ASP A C 1
ATOM 674 O O . ASP A 1 82 ? -6.113 -1.497 -13.167 1.00 92.75 82 ASP A O 1
ATOM 678 N N . LEU A 1 83 ? -6.437 0.440 -12.114 1.00 90.00 83 LEU A N 1
ATOM 679 C CA . LEU A 1 83 ? -6.617 -0.191 -10.804 1.00 90.00 83 LEU A CA 1
ATOM 680 C C . LEU A 1 83 ? -7.948 -0.941 -10.685 1.00 90.00 83 LEU A C 1
ATOM 682 O O . LEU A 1 83 ? -8.019 -1.920 -9.948 1.00 90.00 83 LEU A O 1
ATOM 686 N N . ASP A 1 84 ? -8.980 -0.517 -11.404 1.00 87.31 84 ASP A N 1
ATOM 687 C CA . ASP A 1 84 ? -10.313 -1.125 -11.418 1.00 87.31 84 ASP A CA 1
ATOM 688 C C . ASP A 1 84 ? -10.463 -2.272 -12.436 1.00 87.31 84 ASP A C 1
ATOM 690 O O . ASP A 1 84 ? -11.423 -3.041 -12.357 1.00 87.31 84 ASP A O 1
ATOM 694 N N . ASP A 1 85 ? -9.485 -2.452 -13.329 1.00 80.31 85 ASP A N 1
ATOM 695 C CA . ASP A 1 85 ? -9.516 -3.403 -14.451 1.00 80.31 85 ASP A CA 1
ATOM 696 C C . ASP A 1 85 ? -9.509 -4.892 -14.068 1.00 80.31 85 ASP A C 1
ATOM 698 O O . ASP A 1 85 ? -9.654 -5.768 -14.930 1.00 80.31 85 ASP A O 1
ATOM 702 N N . GLY A 1 86 ? -9.341 -5.245 -12.796 1.00 67.69 86 GLY A N 1
ATOM 703 C CA . GLY A 1 86 ? -9.534 -6.634 -12.408 1.00 67.69 86 GLY A CA 1
ATOM 704 C C . GLY A 1 86 ? -9.344 -6.929 -10.931 1.00 67.69 86 GLY A C 1
ATOM 705 O O . GLY A 1 86 ? -8.688 -6.180 -10.209 1.00 67.69 86 GLY A O 1
ATOM 706 N N . PRO A 1 87 ? -9.875 -8.071 -10.464 1.00 62.97 87 PRO A N 1
ATOM 707 C CA . PRO A 1 87 ? -9.561 -8.563 -9.140 1.00 62.97 87 PRO A CA 1
ATOM 708 C C . PRO A 1 87 ? -8.111 -9.050 -9.130 1.00 62.97 87 PRO A C 1
ATOM 710 O O . PRO A 1 87 ? -7.797 -10.181 -9.507 1.00 62.97 87 PRO A O 1
ATOM 713 N N . TYR A 1 88 ? -7.206 -8.192 -8.676 1.00 80.75 88 TYR A N 1
ATOM 714 C CA . TYR A 1 88 ? -5.868 -8.621 -8.313 1.00 80.75 88 TYR A CA 1
ATOM 715 C C . TYR A 1 88 ? -5.976 -9.494 -7.056 1.00 80.75 88 TYR A C 1
ATOM 717 O O . TYR A 1 88 ? -6.512 -9.060 -6.038 1.00 80.75 88 TYR A O 1
ATOM 725 N N . ASN A 1 89 ? -5.475 -10.735 -7.102 1.00 87.75 89 ASN A N 1
ATOM 726 C CA . ASN A 1 89 ? -5.410 -11.598 -5.916 1.00 87.75 89 ASN A CA 1
ATOM 727 C C . ASN A 1 89 ? -4.282 -11.127 -4.980 1.00 87.75 89 ASN A C 1
ATOM 729 O O . ASN A 1 89 ? -3.231 -11.759 -4.865 1.00 87.75 89 ASN A O 1
ATOM 733 N N . ILE A 1 90 ? -4.479 -9.955 -4.381 1.00 90.12 90 ILE A N 1
ATOM 734 C CA . ILE A 1 90 ? -3.522 -9.239 -3.545 1.00 90.12 90 ILE A CA 1
ATOM 735 C C . ILE A 1 90 ? -4.212 -8.914 -2.225 1.00 90.12 90 ILE A C 1
ATOM 737 O O . ILE A 1 90 ? -5.344 -8.441 -2.198 1.00 90.12 90 ILE A O 1
ATOM 741 N N . ARG A 1 91 ? -3.506 -9.152 -1.120 1.00 91.06 91 ARG A N 1
ATOM 742 C CA . ARG A 1 91 ? -3.918 -8.750 0.225 1.00 91.06 91 ARG A CA 1
ATOM 743 C C . ARG A 1 91 ? -2.782 -7.998 0.889 1.00 91.06 91 ARG A C 1
ATOM 745 O O . ARG A 1 91 ? -1.649 -8.485 0.880 1.00 91.06 91 ARG A O 1
ATOM 752 N N . VAL A 1 92 ? -3.069 -6.838 1.476 1.00 91.75 92 VAL A N 1
ATOM 753 C CA . VAL A 1 92 ? -2.049 -6.014 2.129 1.00 91.75 92 VAL A CA 1
ATOM 754 C C . VAL A 1 92 ? -2.368 -5.833 3.603 1.00 91.75 92 VAL A C 1
ATOM 756 O O . VAL A 1 92 ? -3.217 -5.039 3.994 1.00 91.75 92 VAL A O 1
ATOM 759 N N . TYR A 1 93 ? -1.604 -6.521 4.448 1.00 91.44 93 TYR A N 1
ATOM 760 C CA . TYR A 1 93 ? -1.666 -6.340 5.894 1.00 91.44 93 TYR A CA 1
ATOM 761 C C . TYR A 1 93 ? -0.705 -5.230 6.343 1.00 91.44 93 TYR A C 1
ATOM 763 O O . TYR A 1 93 ? 0.460 -5.475 6.658 1.00 91.44 93 TYR A O 1
ATOM 771 N N . ASN A 1 94 ? -1.176 -3.982 6.344 1.00 91.19 94 ASN A N 1
ATOM 772 C CA . ASN A 1 94 ? -0.407 -2.818 6.796 1.00 91.19 94 ASN A CA 1
ATOM 773 C C . ASN A 1 94 ? -1.148 -2.019 7.890 1.00 91.19 94 ASN A C 1
ATOM 775 O O . ASN A 1 94 ? -2.187 -2.432 8.402 1.00 91.19 94 ASN A O 1
ATOM 779 N N . ALA A 1 95 ? -0.596 -0.872 8.300 1.00 87.44 95 ALA A N 1
ATOM 780 C CA . ALA A 1 95 ? -1.227 -0.020 9.312 1.00 87.44 95 ALA A CA 1
ATOM 781 C C . ALA A 1 95 ? -2.620 0.472 8.891 1.00 87.44 95 ALA A C 1
ATOM 783 O O . ALA A 1 95 ? -3.516 0.550 9.728 1.00 87.44 95 ALA A O 1
ATOM 784 N N . ASP A 1 96 ? -2.807 0.749 7.601 1.00 87.31 96 ASP A N 1
ATOM 785 C CA . ASP A 1 96 ? -4.084 1.207 7.075 1.00 87.31 96 ASP A CA 1
ATOM 786 C C . ASP A 1 96 ? -5.116 0.056 7.080 1.00 87.31 96 ASP A C 1
ATOM 788 O O . ASP A 1 96 ? -6.257 0.276 7.464 1.00 87.31 96 ASP A O 1
ATOM 792 N N . PHE A 1 97 ? -4.716 -1.192 6.786 1.00 87.19 97 PHE A N 1
ATOM 793 C CA . PHE A 1 97 ? -5.581 -2.371 6.958 1.00 87.19 97 PHE A CA 1
ATOM 794 C C . PHE A 1 97 ? -6.073 -2.509 8.396 1.00 87.19 97 PHE A C 1
ATOM 796 O O . PHE A 1 97 ? -7.269 -2.687 8.613 1.00 87.19 97 PHE A O 1
ATOM 803 N N . LYS A 1 98 ? -5.167 -2.404 9.377 1.00 83.31 98 LYS A N 1
ATOM 804 C CA . LYS A 1 98 ? -5.542 -2.488 10.796 1.00 83.31 98 LYS A CA 1
ATOM 805 C C . LYS A 1 98 ? -6.506 -1.368 11.175 1.00 83.31 98 LYS A C 1
ATOM 807 O O . LYS A 1 98 ? -7.472 -1.606 11.881 1.00 83.31 98 LYS A O 1
ATOM 812 N N . LYS A 1 99 ? -6.278 -0.154 10.677 1.00 82.38 99 LYS A N 1
ATOM 813 C CA . LYS A 1 99 ? -7.188 0.966 10.919 1.00 82.38 99 LYS A CA 1
ATOM 814 C C . LYS A 1 99 ? -8.568 0.728 10.302 1.00 82.38 99 LYS A C 1
ATOM 816 O O . LYS A 1 99 ? -9.569 0.988 10.954 1.00 82.38 99 LYS A O 1
ATOM 821 N N . ASP A 1 100 ? -8.631 0.237 9.073 1.00 79.38 100 ASP A N 1
ATOM 822 C CA . ASP A 1 100 ? -9.904 0.091 8.363 1.00 79.38 100 ASP A CA 1
ATOM 823 C C . ASP A 1 100 ? -10.707 -1.127 8.849 1.00 79.38 100 ASP A C 1
ATOM 825 O O . ASP A 1 100 ? -11.930 -1.073 8.883 1.00 79.38 100 ASP A O 1
ATOM 829 N N . ASN A 1 101 ? -10.029 -2.210 9.245 1.00 73.94 101 ASN A N 1
ATOM 830 C CA . ASN A 1 101 ? -10.660 -3.504 9.536 1.00 73.94 101 ASN A CA 1
ATOM 831 C C . ASN A 1 101 ? -10.567 -3.928 10.999 1.00 73.94 101 ASN A C 1
ATOM 833 O O . ASN A 1 101 ? -11.152 -4.935 11.360 1.00 73.94 101 ASN A O 1
ATOM 837 N N . LEU A 1 102 ? -9.792 -3.233 11.829 1.00 71.38 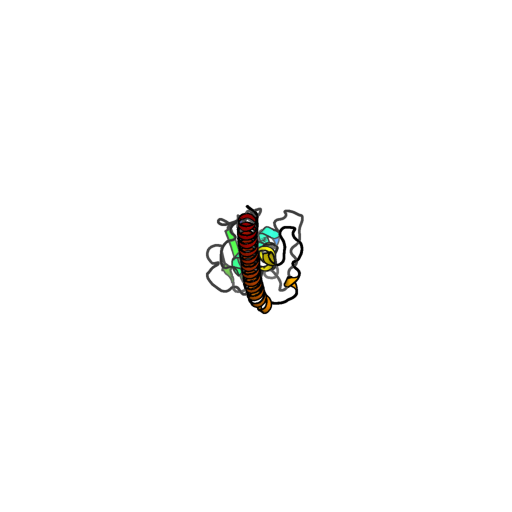102 LEU A N 1
ATOM 838 C CA . LEU A 1 102 ? -9.606 -3.571 13.241 1.00 71.38 102 LEU A CA 1
ATOM 839 C C . LEU A 1 102 ? -9.747 -2.336 14.136 1.00 71.38 102 LEU A C 1
ATOM 841 O O . LEU A 1 102 ? -9.443 -2.416 15.318 1.00 71.38 102 LEU A O 1
ATOM 845 N N . SER A 1 103 ? -10.200 -1.189 13.613 1.00 67.56 103 SER A N 1
ATOM 846 C CA . SER A 1 103 ? -10.467 0.001 14.439 1.00 67.56 103 SER A CA 1
ATOM 847 C C . SER A 1 103 ? -11.527 -0.261 15.498 1.00 67.56 103 SER A C 1
ATOM 849 O O . SER A 1 103 ? -11.418 0.269 16.593 1.00 67.56 103 SER A O 1
ATOM 851 N N . PHE A 1 104 ? -12.491 -1.134 15.206 1.00 64.44 104 PHE A N 1
ATOM 852 C CA . PHE A 1 104 ? -13.472 -1.594 16.182 1.00 64.44 104 PHE A CA 1
ATOM 853 C C . PHE A 1 104 ? -12.864 -2.465 17.290 1.00 64.44 104 PHE A C 1
ATOM 855 O O . PHE A 1 104 ? -13.551 -2.747 18.258 1.00 64.44 104 PHE A O 1
ATOM 862 N N . LEU A 1 105 ? -11.611 -2.922 17.162 1.00 64.38 105 LEU A N 1
ATOM 863 C CA . LEU A 1 105 ? -10.919 -3.650 18.225 1.00 64.38 105 LEU A CA 1
ATOM 864 C C . LEU A 1 105 ? -10.294 -2.723 19.256 1.00 64.38 105 LEU A C 1
ATOM 866 O O . LEU A 1 105 ? -9.747 -3.246 20.211 1.00 64.38 105 LEU A O 1
ATOM 870 N N . TYR A 1 106 ? -10.302 -1.405 19.070 1.00 64.94 106 TYR A N 1
ATOM 871 C CA . TYR A 1 106 ? -9.626 -0.481 19.973 1.00 64.94 106 TYR A CA 1
ATOM 872 C C . TYR A 1 106 ? -10.619 0.511 20.578 1.00 64.94 106 TYR A C 1
ATOM 874 O O . TYR A 1 106 ? -11.467 1.045 19.864 1.00 64.94 106 TYR A O 1
ATOM 882 N N . ASP A 1 107 ? -10.523 0.746 21.887 1.00 65.38 107 ASP A N 1
ATOM 883 C CA . ASP A 1 107 ? -11.275 1.810 22.556 1.00 65.38 107 ASP A CA 1
ATOM 884 C C . ASP A 1 107 ? -10.669 3.199 22.253 1.00 65.38 107 ASP A C 1
ATOM 886 O O . ASP A 1 107 ? -9.643 3.328 21.577 1.00 65.38 107 ASP A O 1
ATOM 890 N N . GLU A 1 108 ? -11.292 4.266 22.761 1.00 61.31 108 GLU A N 1
ATOM 891 C CA . GLU A 1 108 ? -10.809 5.646 22.581 1.00 61.31 108 GLU A CA 1
ATOM 892 C C . GLU A 1 108 ? -9.395 5.878 23.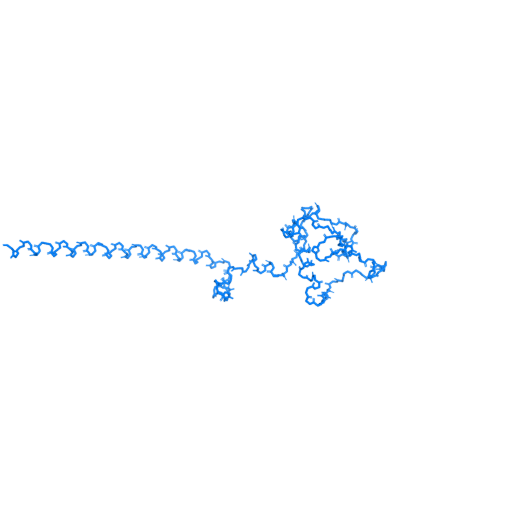158 1.00 61.31 108 GLU A C 1
ATOM 894 O O . GLU A 1 108 ? -8.705 6.816 22.753 1.00 61.31 108 GLU A O 1
ATOM 899 N N . ASN A 1 109 ? -8.939 4.998 24.057 1.00 67.19 109 ASN A N 1
ATOM 900 C CA . ASN A 1 109 ? -7.621 5.024 24.688 1.00 67.19 109 ASN A CA 1
ATOM 901 C C . ASN A 1 109 ? -6.594 4.118 23.977 1.00 67.19 109 ASN A C 1
ATOM 903 O O . ASN A 1 109 ? -5.415 4.128 24.338 1.00 67.19 109 ASN A O 1
ATOM 907 N N . GLY A 1 110 ? -7.006 3.374 22.945 1.00 62.53 110 GLY A N 1
ATOM 908 C CA . GLY A 1 110 ? -6.155 2.475 22.168 1.00 62.53 110 GLY A CA 1
ATOM 909 C C . GLY A 1 110 ? -5.947 1.086 22.782 1.00 62.53 110 GLY A C 1
ATOM 910 O O . GLY A 1 110 ? -5.048 0.370 22.331 1.00 62.53 110 GLY A O 1
ATOM 911 N N . GLU A 1 111 ? -6.744 0.684 23.776 1.00 65.56 111 GLU A N 1
ATOM 912 C CA . GLU A 1 111 ? -6.717 -0.670 24.341 1.00 65.56 111 GLU A CA 1
ATOM 913 C C . GLU A 1 111 ? -7.557 -1.647 23.516 1.00 65.56 111 GLU A C 1
ATOM 915 O O . GLU A 1 111 ? -8.594 -1.279 22.967 1.00 65.56 111 GLU A O 1
ATOM 920 N N . ILE A 1 112 ? -7.111 -2.909 23.428 1.00 63.94 112 ILE A N 1
ATOM 921 C CA . ILE A 1 112 ? -7.841 -3.940 22.683 1.00 63.94 112 ILE A CA 1
ATOM 922 C C . ILE A 1 112 ? -9.140 -4.272 23.422 1.00 63.94 112 ILE A C 1
ATOM 924 O O . ILE A 1 112 ? -9.118 -4.773 24.545 1.00 63.94 112 ILE A O 1
ATOM 928 N N . LEU A 1 113 ? -10.268 -4.047 22.760 1.00 60.50 113 LEU A N 1
ATOM 929 C CA . LEU A 1 113 ? -11.591 -4.340 23.269 1.00 60.50 113 LEU A CA 1
ATOM 930 C C . LEU A 1 113 ? -11.770 -5.860 23.466 1.00 60.50 113 LEU A C 1
ATOM 932 O O . LEU A 1 113 ? -11.436 -6.641 22.572 1.00 60.50 113 LEU A O 1
ATOM 936 N N . PRO A 1 114 ? -12.340 -6.318 24.598 1.00 52.12 114 PRO A N 1
ATOM 937 C CA . PRO A 1 114 ? -12.435 -7.744 24.940 1.00 52.12 114 PRO A CA 1
ATOM 938 C C . PRO A 1 114 ? -13.142 -8.633 23.901 1.00 52.12 114 PRO A C 1
ATOM 940 O O . PRO A 1 114 ? -12.848 -9.824 23.802 1.00 52.12 114 PRO A O 1
ATOM 943 N N . PHE A 1 115 ? -14.052 -8.078 23.095 1.00 52.97 115 PHE A N 1
ATOM 944 C CA . PHE A 1 115 ? -14.774 -8.818 22.051 1.00 52.97 115 PHE A CA 1
ATOM 945 C C . PHE A 1 115 ? -13.925 -9.123 20.803 1.00 52.97 115 PHE A C 1
ATOM 947 O O . PHE A 1 115 ? -14.330 -9.929 19.968 1.00 52.97 115 PHE A O 1
ATOM 954 N N . ALA A 1 116 ? -12.712 -8.564 20.710 1.00 51.38 116 ALA A N 1
ATOM 955 C CA . ALA A 1 116 ? -11.733 -8.839 19.659 1.00 51.38 116 ALA A CA 1
ATOM 956 C C . ALA A 1 116 ? -11.365 -10.319 19.491 1.00 51.38 116 ALA A C 1
ATOM 958 O O . ALA A 1 116 ? -10.866 -10.730 18.445 1.00 51.38 116 ALA A O 1
ATOM 959 N N . ILE A 1 117 ? -11.594 -11.118 20.531 1.00 52.34 117 ILE A N 1
ATOM 960 C CA . ILE A 1 117 ? -11.236 -12.535 20.587 1.00 52.34 117 ILE A CA 1
ATOM 961 C C . ILE A 1 117 ? -12.328 -13.419 19.946 1.00 52.34 117 ILE A C 1
ATOM 963 O O . ILE A 1 117 ? -12.094 -14.597 19.687 1.00 52.34 117 ILE A O 1
ATOM 967 N N . LEU A 1 118 ? -13.519 -12.883 19.652 1.00 46.00 118 LEU A N 1
ATOM 968 C CA . LEU A 1 118 ? -14.727 -13.693 19.472 1.00 46.00 118 LEU A CA 1
ATOM 969 C C . LEU A 1 118 ? -15.611 -13.229 18.290 1.00 46.00 118 LEU A C 1
ATOM 971 O O . LEU A 1 118 ? -16.700 -12.741 18.534 1.00 46.00 118 LEU A O 1
ATOM 975 N N . GLY A 1 119 ? -15.156 -13.442 17.043 1.00 50.22 119 GLY A N 1
ATOM 976 C CA . GLY A 1 119 ? -15.939 -13.736 15.808 1.00 50.22 119 GLY A CA 1
ATOM 977 C C . GLY A 1 119 ? -17.151 -12.872 15.368 1.00 50.22 119 GLY A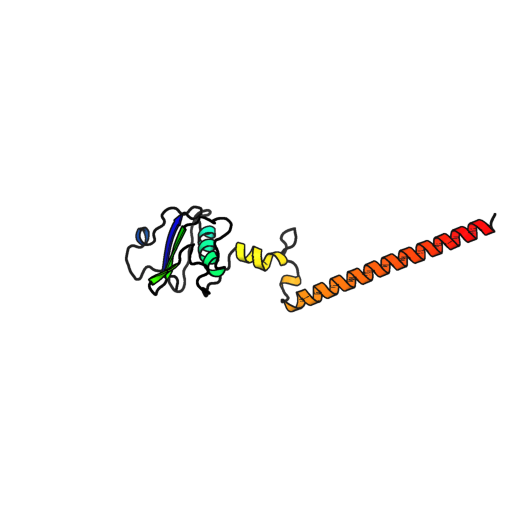 C 1
ATOM 978 O O . GLY A 1 119 ? -17.945 -12.399 16.171 1.00 50.22 119 GLY A O 1
ATOM 979 N N . GLU A 1 120 ? -17.360 -12.749 14.046 1.00 47.88 120 GLU A N 1
ATOM 980 C CA . GLU A 1 120 ? -18.429 -11.947 13.399 1.00 47.88 120 GLU A CA 1
ATOM 981 C C . GLU A 1 120 ? -19.865 -12.233 13.898 1.00 47.88 120 GLU A C 1
ATOM 983 O O . GLU A 1 120 ? -20.657 -11.299 14.019 1.00 47.88 120 GLU A O 1
ATOM 988 N N . GLU A 1 121 ? -20.203 -13.477 14.265 1.00 52.41 121 GLU A N 1
ATOM 989 C CA . GLU A 1 121 ? -21.540 -13.836 14.784 1.00 52.41 121 GLU A CA 1
ATOM 990 C C . GLU A 1 121 ? -21.894 -13.136 16.110 1.00 52.41 121 GLU A C 1
ATOM 992 O O . GLU A 1 121 ? -23.070 -12.897 16.391 1.00 52.41 121 GLU A O 1
ATOM 997 N N . ASN A 1 122 ? -20.907 -12.744 16.923 1.00 57.97 122 ASN A N 1
ATOM 998 C CA . ASN A 1 122 ? -21.185 -12.096 18.206 1.00 57.97 122 ASN A CA 1
ATOM 999 C C . ASN A 1 122 ? -21.540 -10.616 18.081 1.00 57.97 122 ASN A C 1
ATOM 1001 O O . ASN A 1 122 ? -22.181 -10.088 18.985 1.00 57.97 122 ASN A O 1
ATOM 1005 N N . ILE A 1 123 ? -21.171 -9.937 16.991 1.00 54.91 123 ILE A N 1
ATOM 1006 C CA . ILE A 1 123 ? -21.466 -8.503 16.821 1.00 54.91 123 ILE A CA 1
ATOM 1007 C C . ILE A 1 123 ? -22.978 -8.287 16.715 1.00 54.91 123 ILE A C 1
ATOM 1009 O O . ILE A 1 123 ? -23.537 -7.397 17.355 1.00 54.91 123 ILE A O 1
ATOM 1013 N N . GLU A 1 124 ? -23.663 -9.141 15.954 1.00 63.34 124 GLU A N 1
ATOM 1014 C CA . GLU A 1 124 ? -25.114 -9.052 15.792 1.00 63.34 124 GLU A CA 1
ATOM 1015 C C . GLU A 1 124 ? -25.857 -9.409 17.090 1.00 63.34 124 GLU A C 1
ATOM 1017 O O . GLU A 1 124 ? -26.891 -8.820 17.412 1.00 63.34 124 GLU A O 1
ATOM 1022 N N . ILE A 1 125 ? -25.312 -10.355 17.859 1.00 68.19 125 ILE A N 1
ATOM 1023 C CA . ILE A 1 125 ? -25.845 -10.748 19.167 1.00 68.19 125 ILE A CA 1
ATOM 1024 C C . ILE A 1 125 ? -25.644 -9.622 20.188 1.00 68.19 125 ILE A C 1
ATOM 1026 O O . ILE A 1 125 ? -26.580 -9.294 20.911 1.00 68.19 125 ILE A O 1
ATOM 1030 N N . GLN A 1 126 ? -24.478 -8.976 20.214 1.00 63.88 126 GLN A N 1
ATOM 1031 C CA . GLN A 1 126 ? -24.205 -7.857 21.120 1.00 63.88 126 GLN A CA 1
ATOM 1032 C C . GLN A 1 126 ? -25.061 -6.634 20.810 1.00 63.88 126 GLN A C 1
ATOM 1034 O O . GLN A 1 126 ? -25.622 -6.035 21.723 1.00 63.88 126 GLN A O 1
ATOM 1039 N N . TYR A 1 127 ? -25.268 -6.319 19.529 1.00 74.25 127 TYR A N 1
ATOM 1040 C CA . TYR A 1 127 ? -26.207 -5.265 19.151 1.00 74.25 127 TYR A CA 1
ATOM 1041 C C . TYR A 1 127 ? -27.619 -5.558 19.676 1.00 74.25 127 TYR A C 1
ATOM 1043 O O . TYR A 1 127 ? -28.302 -4.663 20.167 1.00 74.25 127 TYR A O 1
ATOM 1051 N N . LYS A 1 128 ? -28.064 -6.821 19.626 1.00 81.00 128 LYS A N 1
ATOM 1052 C CA . LYS A 1 128 ? -29.356 -7.222 20.204 1.00 81.00 128 LYS A CA 1
ATOM 1053 C C . LYS A 1 128 ? -29.369 -7.061 21.728 1.00 81.00 128 LYS A C 1
ATOM 1055 O O . LYS A 1 128 ? -30.352 -6.537 22.246 1.00 81.00 128 LYS A O 1
ATOM 1060 N N . ILE A 1 129 ? -28.291 -7.434 22.421 1.00 83.62 129 ILE A N 1
ATOM 1061 C CA . ILE A 1 129 ? -28.158 -7.271 23.878 1.00 83.62 129 ILE A CA 1
ATOM 1062 C C . ILE A 1 129 ? -28.234 -5.791 24.273 1.00 83.62 129 ILE A C 1
ATOM 1064 O O . ILE A 1 129 ? -29.076 -5.437 25.092 1.00 83.62 129 ILE A O 1
ATOM 1068 N N . GLU A 1 130 ? -27.457 -4.906 23.641 1.00 83.06 130 GLU A N 1
ATOM 1069 C CA . GLU A 1 130 ? -27.483 -3.464 23.943 1.00 83.06 130 GLU A CA 1
ATOM 1070 C C . GLU A 1 130 ? -28.871 -2.840 23.727 1.00 83.06 130 GLU A C 1
ATOM 1072 O O . GLU A 1 1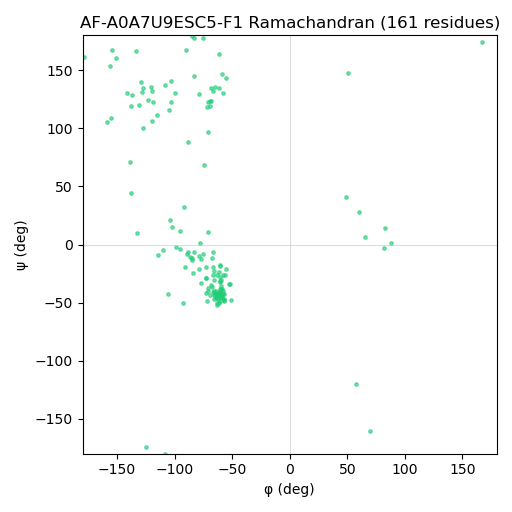30 ? -29.314 -1.976 24.490 1.00 83.06 130 GLU A O 1
ATOM 1077 N N . GLN A 1 131 ? -29.586 -3.276 22.686 1.00 90.12 131 GLN A N 1
ATOM 1078 C CA . GLN A 1 131 ? -30.948 -2.812 22.421 1.00 90.12 131 GLN A CA 1
ATOM 1079 C C . GLN A 1 131 ? -31.937 -3.288 23.490 1.00 90.12 131 GLN A C 1
ATOM 1081 O O . GLN A 1 131 ? -32.857 -2.549 23.846 1.00 90.12 131 GLN A O 1
ATOM 1086 N N . GLU A 1 132 ? -31.777 -4.506 24.009 1.00 92.75 132 GLU A N 1
ATOM 1087 C CA . GLU A 1 132 ? -32.602 -4.996 25.115 1.00 92.75 132 GLU A CA 1
ATOM 1088 C C . GLU A 1 132 ? -32.267 -4.306 26.439 1.00 92.75 132 GLU A C 1
ATOM 1090 O O . GLU A 1 132 ? -33.184 -3.909 27.160 1.00 92.75 132 GLU A O 1
ATOM 1095 N N . GLU A 1 133 ? -30.988 -4.063 26.727 1.00 91.19 133 GLU A N 1
ATOM 1096 C CA . GLU A 1 133 ? -30.563 -3.330 27.923 1.00 91.19 133 GLU A CA 1
ATOM 1097 C C . GLU A 1 133 ? -31.104 -1.895 27.938 1.00 91.19 133 GLU A C 1
ATOM 1099 O O . GLU A 1 133 ? -31.632 -1.449 28.961 1.00 91.19 133 GLU A O 1
ATOM 1104 N N . LYS A 1 134 ? -31.085 -1.194 26.794 1.00 92.44 134 LYS A N 1
ATOM 1105 C CA . LYS A 1 134 ? -31.719 0.130 26.665 1.00 92.44 134 LYS A CA 1
ATOM 1106 C C . LYS A 1 134 ? -33.210 0.099 26.977 1.00 92.44 134 LYS A C 1
ATOM 1108 O O . LYS A 1 134 ? -33.687 0.935 27.741 1.00 92.44 134 LYS A O 1
ATOM 1113 N N . LYS A 1 135 ? -33.942 -0.881 26.439 1.00 93.88 135 LYS A N 1
ATOM 1114 C CA . LYS A 1 135 ? -35.379 -1.032 26.721 1.00 93.88 135 LYS A CA 1
ATOM 1115 C C . LYS A 1 135 ? -35.632 -1.280 28.205 1.00 93.88 135 LYS A C 1
ATOM 1117 O O . LYS A 1 135 ? -36.546 -0.692 28.777 1.00 93.88 135 LYS A O 1
ATOM 1122 N N . ILE A 1 136 ? -34.826 -2.129 28.843 1.00 92.69 136 ILE A N 1
ATOM 1123 C CA . ILE A 1 136 ? -34.930 -2.399 30.284 1.00 92.69 136 ILE A CA 1
ATOM 1124 C C . ILE A 1 136 ? -34.686 -1.119 31.091 1.00 92.69 136 ILE A C 1
ATOM 1126 O O . ILE A 1 136 ? -35.411 -0.858 32.056 1.00 92.69 136 ILE A O 1
ATOM 1130 N N . GLN A 1 137 ? -33.699 -0.315 30.698 1.00 93.25 137 GLN A N 1
ATOM 1131 C CA . GLN A 1 137 ? -33.379 0.939 31.368 1.00 93.25 137 GLN A CA 1
ATOM 1132 C C . GLN A 1 137 ? -34.512 1.968 31.235 1.00 93.25 137 GLN A C 1
ATOM 1134 O O . GLN A 1 137 ? -34.955 2.509 32.248 1.00 93.25 137 GLN A O 1
ATOM 1139 N N . GLU A 1 138 ? -35.056 2.167 30.031 1.00 94.81 138 GLU A N 1
ATOM 1140 C CA . GLU A 1 138 ? -36.211 3.051 29.801 1.00 94.81 138 GLU A CA 1
ATOM 1141 C C . GLU A 1 138 ? -37.434 2.621 30.624 1.00 94.81 138 GLU A C 1
ATOM 1143 O O . GLU A 1 138 ? -38.120 3.443 31.239 1.00 94.81 138 GLU A O 1
ATOM 1148 N N . ILE A 1 139 ? -37.698 1.312 30.688 1.00 94.50 139 ILE A N 1
ATOM 1149 C CA . ILE A 1 139 ? -38.786 0.763 31.501 1.00 94.50 139 ILE A CA 1
ATOM 1150 C C . ILE A 1 139 ? -38.548 1.068 32.984 1.00 94.50 139 ILE A C 1
ATOM 1152 O O . ILE A 1 139 ? -39.463 1.534 33.667 1.00 94.50 139 ILE A O 1
ATOM 1156 N N . ARG A 1 140 ? -37.331 0.843 33.494 1.00 93.62 140 ARG A N 1
ATOM 1157 C CA . ARG A 1 140 ? -36.980 1.150 34.890 1.00 93.62 140 ARG A CA 1
ATOM 1158 C C . ARG A 1 140 ? -37.185 2.625 35.223 1.00 93.62 140 ARG A C 1
ATOM 1160 O O . ARG A 1 140 ? -37.774 2.926 36.260 1.00 93.62 140 ARG A O 1
ATOM 1167 N N . GLU A 1 141 ? -36.742 3.529 34.359 1.00 93.12 141 GLU A N 1
ATOM 1168 C CA . GLU A 1 141 ? -36.887 4.976 34.556 1.00 93.12 141 GLU A CA 1
ATOM 1169 C C . GLU A 1 141 ? -38.357 5.410 34.575 1.00 93.12 141 GLU A C 1
ATOM 1171 O O . GLU A 1 141 ? -38.771 6.187 35.444 1.00 93.12 141 GLU A O 1
ATOM 1176 N N . ASN A 1 142 ? -39.182 4.832 33.699 1.00 93.88 142 ASN A N 1
ATOM 1177 C CA . ASN A 1 142 ? -40.626 5.047 33.718 1.00 93.88 142 ASN A CA 1
ATOM 1178 C C . ASN A 1 142 ? -41.277 4.542 35.014 1.00 93.88 142 ASN A C 1
ATOM 1180 O O . ASN A 1 142 ? -42.089 5.258 35.603 1.00 93.88 142 ASN A O 1
ATOM 1184 N N . TYR A 1 143 ? -40.906 3.354 35.508 1.00 93.25 143 TYR A N 1
ATOM 1185 C CA . TYR A 1 143 ? -41.429 2.840 36.782 1.00 93.25 143 TYR A CA 1
ATOM 1186 C C . TYR A 1 143 ? -41.048 3.729 37.969 1.00 93.25 143 TYR A C 1
ATOM 1188 O O . TYR A 1 143 ? -41.898 4.019 38.812 1.00 93.25 143 TYR A O 1
ATOM 1196 N N . ILE A 1 144 ? -39.798 4.197 38.026 1.00 93.56 144 ILE A N 1
ATOM 1197 C CA . ILE A 1 144 ? -39.338 5.117 39.077 1.00 93.56 144 ILE A CA 1
ATOM 1198 C C . ILE A 1 144 ? -40.145 6.415 39.024 1.00 93.56 144 ILE A C 1
ATOM 1200 O O . ILE A 1 144 ? -40.630 6.886 40.054 1.00 93.56 144 ILE A O 1
ATOM 1204 N N . THR A 1 145 ? -40.349 6.961 37.825 1.00 92.44 145 THR A N 1
ATOM 1205 C CA . THR A 1 145 ? -41.119 8.193 37.626 1.00 92.44 145 THR A CA 1
ATOM 1206 C C . THR A 1 145 ? -42.566 8.017 38.092 1.00 92.44 145 THR A C 1
ATOM 1208 O O . THR A 1 145 ? -43.091 8.864 38.816 1.00 92.44 145 THR A O 1
ATOM 1211 N N . LEU A 1 146 ? -43.199 6.887 37.762 1.00 93.88 146 LEU A N 1
ATOM 1212 C CA . LEU A 1 146 ? -44.570 6.579 38.169 1.00 93.88 146 LEU A CA 1
ATOM 1213 C C . LEU A 1 146 ? -44.713 6.465 39.695 1.00 93.88 146 LEU A C 1
ATOM 1215 O O . LEU A 1 146 ? -45.636 7.038 40.276 1.00 93.88 146 LEU A O 1
ATOM 1219 N N . ILE A 1 147 ? -43.781 5.768 40.351 1.00 93.31 147 ILE A N 1
ATOM 1220 C CA . ILE A 1 147 ? -43.762 5.627 41.814 1.00 93.31 147 ILE A CA 1
ATOM 1221 C C . ILE A 1 147 ? -43.591 6.997 42.480 1.00 93.31 147 ILE A C 1
ATOM 1223 O O . ILE A 1 147 ? -44.319 7.313 43.421 1.00 93.31 147 ILE A O 1
ATOM 1227 N N . MET A 1 148 ? -42.690 7.840 41.968 1.00 90.56 148 MET A N 1
ATOM 1228 C CA . MET A 1 148 ? -42.477 9.195 42.490 1.00 90.56 148 MET A CA 1
ATOM 1229 C C . MET A 1 148 ? -43.741 10.059 42.390 1.00 90.56 148 MET A C 1
ATOM 1231 O O . MET A 1 148 ? -44.077 10.771 43.338 1.00 90.56 148 MET A O 1
ATOM 1235 N N . VAL A 1 149 ? -44.478 9.973 41.277 1.00 92.31 149 VAL A N 1
ATOM 1236 C CA . VAL A 1 149 ? -45.770 10.664 41.113 1.00 92.31 149 VAL A CA 1
ATOM 1237 C C . VAL A 1 149 ? -46.797 10.153 42.126 1.00 92.31 149 VAL A C 1
ATOM 1239 O O . VAL A 1 149 ? -47.488 10.955 42.754 1.00 92.31 149 VAL A O 1
ATOM 1242 N N . TYR A 1 150 ? -46.878 8.836 42.328 1.00 92.19 150 TYR A N 1
ATOM 1243 C CA . TYR A 1 150 ? -47.823 8.235 43.269 1.00 92.19 150 TYR A CA 1
ATOM 1244 C C . TYR A 1 150 ? -47.546 8.655 44.721 1.00 92.19 150 TYR A C 1
ATOM 1246 O O . TYR A 1 150 ? -48.461 9.088 45.420 1.00 92.19 150 TYR A O 1
ATOM 1254 N N . ILE A 1 151 ? -46.278 8.621 45.149 1.00 91.75 151 ILE A N 1
ATOM 1255 C CA . ILE A 1 151 ? -45.854 9.080 46.482 1.00 91.75 151 ILE A CA 1
ATOM 1256 C C . ILE A 1 151 ? -46.178 10.565 46.671 1.00 91.75 151 ILE A C 1
ATOM 1258 O O . ILE A 1 151 ? -46.743 10.950 47.694 1.00 91.75 151 ILE A O 1
ATOM 1262 N N . LYS A 1 152 ? -45.879 11.403 45.670 1.00 89.44 152 LYS A N 1
ATOM 1263 C CA . LYS A 1 152 ? -46.174 12.840 45.725 1.00 89.44 152 LYS A CA 1
ATOM 1264 C C . LYS A 1 152 ? -47.673 13.107 45.875 1.00 89.44 152 LYS A C 1
ATOM 1266 O O . LYS A 1 152 ? -48.056 13.966 46.663 1.00 89.44 152 LYS A O 1
ATOM 1271 N N . ASN A 1 153 ? -48.515 12.356 45.166 1.00 86.75 153 ASN A N 1
ATOM 1272 C CA . ASN A 1 153 ? -49.967 12.475 45.280 1.00 86.75 153 ASN A CA 1
ATOM 1273 C C . ASN A 1 153 ? -50.480 12.037 46.661 1.00 86.75 153 ASN A C 1
ATOM 1275 O O . ASN A 1 153 ? -51.320 12.732 47.224 1.00 86.75 153 ASN A O 1
ATOM 1279 N N . ILE A 1 154 ? -49.950 10.951 47.240 1.00 87.50 154 ILE A N 1
ATOM 1280 C CA . ILE A 1 154 ? -50.291 10.535 48.614 1.00 87.50 154 ILE A CA 1
ATOM 1281 C C . ILE A 1 154 ? -49.910 11.622 49.620 1.00 87.50 154 ILE A C 1
ATOM 1283 O O . ILE A 1 154 ? -50.748 12.023 50.421 1.00 87.50 154 ILE A O 1
ATOM 1287 N N . MET A 1 155 ? -48.688 12.154 49.540 1.00 83.44 155 MET A N 1
ATOM 1288 C CA . MET A 1 155 ? -48.236 13.227 50.431 1.00 83.44 155 MET A CA 1
ATOM 1289 C C . MET A 1 155 ? -49.112 14.482 50.327 1.00 83.44 155 MET A C 1
ATOM 1291 O O . MET A 1 155 ? -49.357 15.146 51.331 1.00 83.44 155 MET A O 1
ATOM 1295 N N . ILE A 1 156 ? -49.577 14.844 49.127 1.00 82.25 156 ILE A N 1
ATOM 1296 C CA . ILE A 1 156 ? -50.498 15.977 48.944 1.00 82.25 156 ILE A CA 1
ATOM 1297 C C . ILE A 1 156 ? -51.836 15.697 49.636 1.00 82.25 156 ILE A C 1
ATOM 1299 O O . ILE A 1 156 ? -52.359 16.578 50.312 1.00 82.25 156 ILE A O 1
ATOM 1303 N N . ILE A 1 157 ? -52.369 14.480 49.492 1.00 77.81 157 ILE A N 1
ATOM 1304 C CA . ILE A 1 157 ? -53.625 14.078 50.130 1.00 77.81 157 ILE A CA 1
ATOM 1305 C C . ILE A 1 157 ? -53.475 14.113 51.654 1.00 77.81 157 ILE A C 1
ATOM 1307 O O . ILE A 1 157 ? -54.285 14.753 52.314 1.00 77.81 157 ILE A O 1
ATOM 1311 N N . GLU A 1 158 ? -52.433 13.501 52.222 1.00 72.81 158 GLU A N 1
ATOM 1312 C CA . GLU A 1 158 ? -52.195 13.506 53.674 1.00 72.81 158 GLU A CA 1
ATOM 1313 C C . GLU A 1 158 ? -52.075 14.928 54.234 1.00 72.81 158 GLU A C 1
ATOM 1315 O O . GLU A 1 158 ? -52.707 15.241 55.239 1.00 72.81 158 GLU A O 1
ATOM 1320 N N . ASN A 1 159 ? -51.364 15.828 53.546 1.00 68.19 159 ASN A N 1
ATOM 1321 C CA . ASN A 1 159 ? -51.264 17.231 53.959 1.00 68.19 159 ASN A CA 1
ATOM 1322 C C . ASN A 1 159 ? -52.602 17.997 53.885 1.00 68.19 159 ASN A C 1
ATOM 1324 O O . ASN A 1 159 ? -52.750 18.999 54.576 1.00 68.19 159 ASN A O 1
ATOM 1328 N N . PHE A 1 160 ? -53.568 17.543 53.079 1.00 65.56 160 PHE A N 1
ATOM 1329 C CA . PHE A 1 160 ? -54.903 18.146 52.959 1.00 65.56 160 PHE A CA 1
ATOM 1330 C C . PHE A 1 160 ? -55.887 17.658 54.039 1.00 65.56 160 PHE A C 1
ATOM 1332 O O . PHE A 1 160 ? -56.835 18.362 54.363 1.00 65.56 160 PHE A O 1
ATOM 1339 N N . TRP A 1 161 ? -55.678 16.468 54.619 1.00 52.91 161 TRP A N 1
ATOM 1340 C CA . TRP A 1 161 ? -56.523 15.934 55.705 1.00 52.91 161 TRP A CA 1
ATOM 1341 C C . TRP A 1 161 ? -56.122 16.423 57.107 1.00 52.91 161 TRP A C 1
ATOM 1343 O O . TRP A 1 161 ? -56.881 16.233 58.056 1.00 52.91 161 TRP A O 1
ATOM 1353 N N . ILE A 1 162 ? -54.935 17.021 57.254 1.00 54.84 162 ILE A N 1
ATOM 1354 C CA . ILE A 1 162 ? -54.375 17.485 58.541 1.00 54.84 162 ILE A CA 1
ATOM 1355 C C . ILE A 1 162 ? -54.592 19.008 58.744 1.00 54.84 162 ILE A C 1
ATOM 1357 O O . ILE A 1 162 ? -54.247 19.551 59.794 1.00 54.84 162 ILE A O 1
ATOM 1361 N N . SER A 1 163 ? -55.194 19.697 57.766 1.00 48.41 163 SER A N 1
ATOM 1362 C CA . SER A 1 163 ? -55.588 21.119 57.806 1.00 48.41 163 SER A CA 1
ATOM 1363 C C . SER A 1 163 ? -57.083 21.297 58.032 1.00 48.41 163 SER A C 1
ATOM 1365 O O . SER A 1 163 ? -57.454 22.187 58.828 1.00 48.41 163 SER A O 1
#

Radius of gyration: 29.86 Å; Cα contacts (8 Å, |Δi|>4): 143; chains: 1; bounding box: 76×37×78 Å

Secondary structure (DSSP, 8-state):
-EEEEEE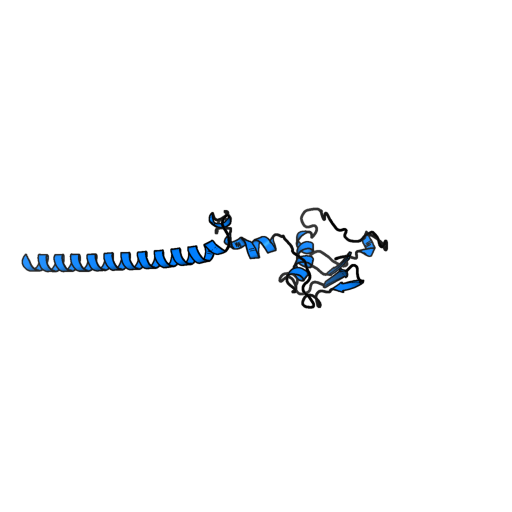EEETTEEEE-HHHHHTT-TT-S--SS-----STTSSHHHHHHHHHHHHHTS--GGGTT-EEEEEETTS-EEETTSSSSS-------SHHHHHHHHGGGB-TTSPBPGGGGS-THHHHHHHHHHHHHHHHHHHHHHHHHHHHHHHHHHHHHHHHH--

pLDDT: mean 83.89, std 13.69, range [46.0, 97.19]

Nearest PDB structures (foldseek):
  6tcl-assembly1_DD  TM=3.282E-01  e=3.200E+00  Nostoc sp. PCC 7120 = FACHB-418
  8jw0-assembly1_d  TM=3.524E-01  e=5.045E+00  Amphidinium carterae
  7coy-assembly1_aD  TM=2.674E-01  e=5.045E+00  Acaryochloris marina MBIC11017

Solvent-accessible surface area (backbone atoms only — not comparable to full-atom values): 9729 Å² total; per-residue (Å²): 99,70,26,50,59,32,31,54,34,46,89,88,43,64,67,45,47,48,52,82,77,58,47,85,53,88,82,68,44,60,60,101,72,80,87,88,85,75,64,88,89,67,41,65,72,60,54,52,44,57,61,35,15,42,47,69,34,39,70,42,85,95,42,75,84,35,38,42,40,37,32,29,69,89,65,54,73,39,40,66,86,51,24,68,79,52,89,52,97,52,84,59,93,48,73,65,42,45,53,75,77,41,45,87,30,38,48,99,84,67,48,76,39,84,67,67,81,52,64,79,75,46,57,64,50,48,56,52,49,56,54,49,51,50,52,55,50,54,51,50,52,51,52,53,52,52,51,53,52,51,53,53,52,49,54,54,51,56,60,61,76,77,109